Protein AF-A0A2D9AM99-F1 (afdb_monomer_lite)

Foldseek 3Di:
DPDPPPPPDDQDPPPRVVRVVVVVVVVVVVVVVQVVCVVVPHHDDDDDPVCVVVVVVVVVSVVPPDD

Sequence (67 aa):
HRHENCKYASNPKTRKEFWESKFKANVKRDLEIQEKIKNIGWQSVVIWECELTKIQYLKDTFLNIKN

pLDDT: mean 92.81, std 6.61, range [52.12, 98.25]

Secondary structure (DSSP, 8-state):
--STT-TT----SSSHHHHHHHHHHHHHHHHHHHHHHHHTT-------GGGTT-HHHHHHHHHTS--

Structure (mmCIF, N/CA/C/O backbone):
data_AF-A0A2D9AM99-F1
#
_entry.id   AF-A0A2D9AM99-F1
#
loop_
_atom_site.group_PDB
_atom_site.id
_atom_site.type_symbol
_atom_site.label_atom_id
_atom_site.label_alt_id
_atom_site.label_comp_id
_atom_site.label_asym_id
_atom_site.label_entity_id
_atom_site.label_seq_id
_atom_site.pdbx_PDB_ins_code
_atom_site.Cartn_x
_atom_site.Cartn_y
_atom_site.Cartn_z
_atom_site.occupancy
_atom_site.B_iso_or_equiv
_atom_site.auth_seq_id
_atom_site.auth_comp_id
_atom_site.auth_asym_id
_atom_site.auth_atom_id
_atom_site.pdbx_PDB_model_num
ATOM 1 N N . HIS A 1 1 ? -0.659 0.989 -5.651 1.00 90.75 1 HIS A N 1
ATOM 2 C CA . HIS A 1 1 ? -0.566 -0.414 -6.122 1.00 90.75 1 HIS A CA 1
ATOM 3 C C . HIS A 1 1 ? 0.448 -1.288 -5.374 1.00 90.75 1 HIS A C 1
ATOM 5 O O . HIS A 1 1 ? 0.784 -2.353 -5.870 1.00 90.75 1 HIS A O 1
ATOM 11 N N . ARG A 1 2 ? 0.996 -0.888 -4.219 1.00 92.00 2 ARG A N 1
ATOM 12 C CA . ARG A 1 2 ? 1.948 -1.733 -3.463 1.00 92.00 2 ARG A CA 1
ATOM 13 C C . ARG A 1 2 ? 1.316 -2.369 -2.222 1.00 92.00 2 ARG A C 1
ATOM 15 O O . ARG A 1 2 ? 2.029 -2.755 -1.309 1.00 92.00 2 ARG A O 1
ATOM 22 N N . HIS A 1 3 ? -0.010 -2.480 -2.218 1.00 91.00 3 HIS A N 1
ATOM 23 C CA . HIS A 1 3 ? -0.728 -3.352 -1.296 1.00 91.00 3 HIS A CA 1
ATOM 24 C C . HIS A 1 3 ? -0.687 -4.800 -1.782 1.00 91.00 3 HIS A C 1
ATOM 26 O O . HIS A 1 3 ? -0.359 -5.076 -2.943 1.00 91.00 3 HIS A O 1
ATOM 32 N N . GLU A 1 4 ? -1.051 -5.710 -0.888 1.00 89.00 4 GLU A N 1
ATOM 33 C CA . GLU A 1 4 ? -1.100 -7.139 -1.158 1.00 89.00 4 GLU A CA 1
ATOM 34 C C . GLU A 1 4 ? -1.982 -7.460 -2.377 1.00 89.00 4 GLU A C 1
ATOM 36 O O . GLU A 1 4 ? -3.058 -6.881 -2.559 1.00 89.00 4 GLU A O 1
ATOM 41 N N . ASN A 1 5 ? -1.496 -8.359 -3.239 1.00 87.75 5 ASN A N 1
ATOM 42 C CA . ASN A 1 5 ? -2.200 -8.876 -4.418 1.00 87.75 5 ASN A CA 1
ATOM 43 C C . ASN A 1 5 ? -2.728 -7.810 -5.404 1.00 87.75 5 ASN A C 1
ATOM 45 O O . ASN A 1 5 ? -3.694 -8.035 -6.138 1.00 87.75 5 ASN A O 1
ATOM 49 N N . CYS A 1 6 ? -2.086 -6.638 -5.478 1.00 92.12 6 CYS A N 1
ATOM 50 C CA . CYS A 1 6 ? -2.467 -5.614 -6.446 1.00 92.12 6 CYS A CA 1
ATOM 51 C C . CYS A 1 6 ? -2.084 -6.011 -7.882 1.00 92.12 6 CYS A C 1
ATOM 53 O O . CYS A 1 6 ? -0.928 -5.890 -8.284 1.00 92.12 6 CYS A O 1
ATOM 55 N N . LYS A 1 7 ? -3.073 -6.374 -8.707 1.00 92.31 7 LYS A N 1
ATOM 56 C CA . LYS A 1 7 ? -2.872 -6.689 -10.137 1.00 92.31 7 LYS A CA 1
ATOM 57 C C . LYS A 1 7 ? -2.305 -5.538 -10.987 1.00 92.31 7 LYS A C 1
ATOM 59 O O . LYS A 1 7 ? -1.856 -5.766 -12.102 1.00 92.31 7 LYS A O 1
ATOM 64 N N . TYR A 1 8 ? -2.338 -4.309 -10.473 1.00 92.62 8 TYR A N 1
ATOM 65 C CA . TYR A 1 8 ? -1.820 -3.107 -11.138 1.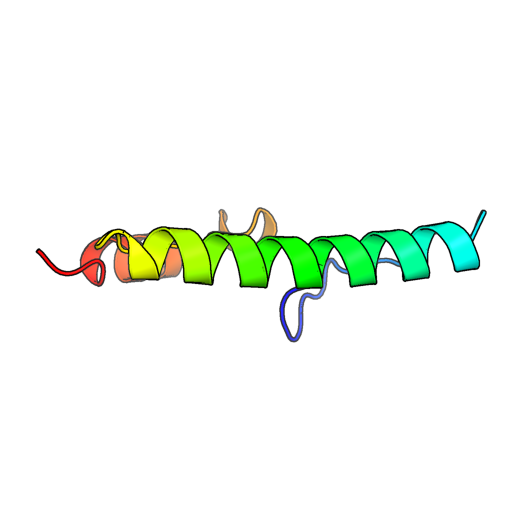00 92.62 8 TYR A CA 1
ATOM 66 C C . TYR A 1 8 ? -0.388 -2.757 -10.697 1.00 92.62 8 TYR A C 1
ATOM 68 O O . TYR A 1 8 ? 0.157 -1.715 -11.058 1.00 92.62 8 TYR A O 1
ATOM 76 N N . ALA A 1 9 ? 0.246 -3.603 -9.881 1.00 93.00 9 ALA A N 1
ATOM 77 C CA . ALA A 1 9 ? 1.631 -3.424 -9.483 1.00 93.00 9 ALA A CA 1
ATOM 78 C C . ALA A 1 9 ? 2.582 -3.714 -10.658 1.00 93.00 9 ALA A C 1
ATOM 80 O O . ALA A 1 9 ? 2.686 -4.849 -11.106 1.00 93.00 9 ALA A O 1
ATOM 81 N N . SER A 1 10 ? 3.350 -2.717 -11.107 1.00 92.25 10 SER A N 1
ATOM 82 C CA . SER A 1 10 ? 4.410 -2.910 -12.113 1.00 92.25 10 SER A CA 1
ATOM 83 C C . SER A 1 10 ? 5.784 -2.493 -11.593 1.00 92.25 10 SER A C 1
ATOM 85 O O . SER A 1 10 ? 5.882 -1.500 -10.872 1.00 92.25 10 SER A O 1
ATOM 87 N N . ASN A 1 11 ? 6.855 -3.180 -11.999 1.00 91.44 11 ASN A N 1
ATOM 88 C CA . ASN A 1 11 ? 8.232 -2.721 -11.785 1.00 91.44 11 ASN A CA 1
ATOM 89 C C . ASN A 1 11 ? 8.765 -2.097 -13.084 1.00 91.44 11 ASN A C 1
ATOM 91 O O . ASN A 1 11 ? 8.808 -2.792 -14.103 1.00 91.44 11 ASN A O 1
ATOM 95 N N . PRO A 1 12 ? 9.158 -0.809 -13.084 1.00 95.38 12 PRO A N 1
ATOM 96 C CA . PRO A 1 12 ? 9.738 -0.189 -14.270 1.00 95.38 12 PRO A CA 1
ATOM 97 C C . PRO A 1 12 ? 10.994 -0.931 -14.739 1.00 95.38 12 PRO A C 1
ATOM 99 O O . PRO A 1 12 ? 11.816 -1.358 -13.927 1.00 95.38 12 PRO A O 1
ATOM 102 N N . LYS A 1 13 ? 11.146 -1.070 -16.062 1.00 95.38 13 LYS A N 1
ATOM 103 C CA . LYS A 1 13 ? 12.281 -1.787 -16.670 1.00 95.38 13 LYS A CA 1
ATOM 104 C C . LYS A 1 13 ? 13.603 -1.022 -16.546 1.00 95.38 13 LYS A C 1
ATOM 106 O O . LYS A 1 13 ? 14.663 -1.635 -16.519 1.00 95.38 13 LYS A O 1
ATOM 111 N N . THR A 1 14 ? 13.554 0.305 -16.462 1.00 97.00 14 THR A N 1
ATOM 112 C CA . THR A 1 14 ? 14.731 1.172 -16.321 1.00 97.00 14 THR A CA 1
ATOM 113 C C . THR A 1 14 ? 14.938 1.570 -14.860 1.00 97.00 14 THR A C 1
ATOM 115 O O . THR A 1 14 ? 13.973 1.790 -14.131 1.00 97.00 14 THR A O 1
ATOM 118 N N . ARG A 1 15 ? 16.203 1.686 -14.424 1.00 97.06 15 ARG A N 1
ATOM 119 C CA . ARG A 1 15 ? 16.587 2.064 -13.044 1.00 97.06 15 ARG A CA 1
ATOM 120 C C . ARG A 1 15 ? 15.957 1.166 -11.964 1.00 97.06 15 ARG A C 1
ATOM 122 O O . ARG A 1 15 ? 15.436 1.657 -10.964 1.00 97.06 15 ARG A O 1
ATOM 129 N N . LYS A 1 16 ? 15.994 -0.153 -12.171 1.00 96.88 16 LYS A N 1
ATOM 130 C CA . LYS A 1 16 ? 15.336 -1.152 -11.312 1.00 96.88 16 LYS A CA 1
ATOM 131 C C . LYS A 1 16 ? 15.673 -0.988 -9.823 1.00 96.88 16 LYS A C 1
ATOM 133 O O . LYS A 1 16 ? 14.760 -0.859 -9.015 1.00 96.88 16 LYS A O 1
ATOM 138 N N . GLU A 1 17 ? 16.957 -0.896 -9.479 1.00 97.00 17 GLU A N 1
ATOM 139 C CA . GLU A 1 17 ? 17.422 -0.753 -8.088 1.00 97.00 17 GLU A CA 1
ATOM 140 C C . GLU A 1 17 ? 16.875 0.508 -7.406 1.00 97.00 17 GLU A C 1
ATOM 142 O O . GLU A 1 17 ? 16.445 0.470 -6.250 1.00 97.00 17 GLU A O 1
ATOM 147 N N . PHE A 1 18 ? 16.825 1.622 -8.145 1.00 97.62 18 PHE A N 1
ATOM 148 C CA . PHE A 1 18 ? 16.241 2.871 -7.661 1.00 97.62 18 PHE A CA 1
ATOM 149 C C . PHE A 1 18 ? 14.755 2.691 -7.347 1.00 97.62 18 PHE A C 1
ATOM 151 O O . PHE A 1 18 ? 14.300 3.098 -6.279 1.00 97.62 18 PHE A O 1
ATOM 158 N N . TRP A 1 19 ? 13.995 2.074 -8.254 1.00 96.94 19 TRP A N 1
ATOM 159 C CA . TRP A 1 19 ? 12.561 1.872 -8.061 1.00 96.94 19 TRP A CA 1
ATOM 160 C C . TRP A 1 19 ? 12.255 0.903 -6.928 1.00 96.94 19 TRP A C 1
ATOM 162 O O . TRP A 1 19 ? 11.380 1.187 -6.116 1.00 96.94 19 TRP A O 1
ATOM 172 N N . GLU A 1 20 ? 12.986 -0.201 -6.823 1.00 95.81 20 GLU A N 1
ATOM 173 C CA . GLU A 1 20 ? 12.828 -1.150 -5.721 1.00 95.81 20 GLU A CA 1
ATOM 174 C C . GLU A 1 20 ? 13.105 -0.486 -4.372 1.00 95.81 20 GLU A C 1
ATOM 176 O O . GLU A 1 20 ? 12.291 -0.594 -3.452 1.00 95.81 20 GLU A O 1
ATOM 181 N N . SER A 1 21 ? 14.196 0.278 -4.280 1.00 97.12 21 SER A N 1
ATOM 182 C CA . SER A 1 21 ? 14.548 1.036 -3.077 1.00 97.12 21 SER A CA 1
ATOM 183 C C . SER A 1 21 ? 13.485 2.082 -2.743 1.00 97.12 21 SER A C 1
ATOM 185 O O . SER A 1 21 ? 13.020 2.162 -1.605 1.00 97.12 21 SER A O 1
ATOM 187 N N . LYS A 1 22 ? 13.024 2.839 -3.745 1.00 97.00 22 LYS A N 1
ATOM 188 C CA . LYS A 1 22 ? 11.978 3.853 -3.584 1.00 97.00 22 LYS A CA 1
ATOM 189 C C . LYS A 1 22 ? 10.659 3.242 -3.115 1.00 97.00 22 LYS A C 1
ATOM 191 O O . LYS A 1 22 ? 10.037 3.786 -2.209 1.00 97.00 22 LYS A O 1
ATOM 196 N N . PHE A 1 23 ? 10.223 2.127 -3.702 1.00 96.62 23 PHE A N 1
ATOM 197 C CA . PHE A 1 23 ? 8.966 1.485 -3.315 1.00 96.62 23 PHE A CA 1
ATOM 198 C C . PHE A 1 23 ? 9.033 0.913 -1.901 1.00 96.62 23 PHE A C 1
ATOM 200 O O . PHE A 1 23 ? 8.102 1.140 -1.133 1.00 96.62 23 PHE A O 1
ATOM 207 N N . LYS A 1 24 ? 10.136 0.252 -1.527 1.00 96.06 24 LYS A N 1
ATOM 208 C CA . LYS A 1 24 ? 10.343 -0.225 -0.150 1.00 96.06 24 LYS A CA 1
ATOM 209 C C . LYS A 1 24 ? 10.323 0.933 0.851 1.00 96.06 24 LYS A C 1
ATOM 211 O O . LYS A 1 24 ? 9.631 0.855 1.862 1.00 96.06 24 LYS A O 1
ATOM 216 N N . ALA A 1 25 ? 11.022 2.026 0.543 1.00 98.00 25 ALA A N 1
ATOM 217 C CA . ALA A 1 25 ? 11.038 3.220 1.384 1.00 98.00 25 ALA A CA 1
ATOM 218 C C . ALA A 1 25 ? 9.656 3.882 1.495 1.00 98.00 25 ALA A C 1
ATOM 220 O O . ALA A 1 25 ? 9.302 4.374 2.562 1.00 98.00 25 ALA A O 1
ATOM 221 N N . ASN A 1 26 ? 8.867 3.885 0.417 1.00 97.38 26 ASN A N 1
ATOM 222 C CA . ASN A 1 26 ? 7.505 4.412 0.440 1.00 97.38 26 ASN A CA 1
ATOM 223 C C . ASN A 1 26 ? 6.586 3.584 1.335 1.00 97.38 26 ASN A C 1
ATOM 225 O O . ASN A 1 26 ? 5.993 4.152 2.240 1.00 97.38 26 ASN A O 1
ATOM 229 N N . VAL A 1 27 ? 6.548 2.260 1.155 1.00 96.12 27 VAL A N 1
ATOM 230 C CA . VAL A 1 27 ? 5.728 1.375 2.001 1.00 96.12 27 VAL A CA 1
ATOM 231 C C . VAL A 1 27 ? 6.108 1.525 3.475 1.00 96.12 27 VAL A C 1
ATOM 233 O O . VAL A 1 27 ? 5.230 1.670 4.320 1.00 96.12 27 VAL A O 1
ATOM 236 N N . LYS A 1 28 ? 7.412 1.559 3.789 1.00 97.88 28 LYS A N 1
ATOM 237 C CA . LYS A 1 28 ? 7.889 1.775 5.161 1.00 97.88 28 LYS A CA 1
ATOM 238 C C . LYS A 1 28 ? 7.392 3.107 5.733 1.00 97.88 28 LYS A C 1
ATOM 240 O O . LYS A 1 28 ? 6.866 3.134 6.840 1.00 97.88 28 LYS A O 1
ATOM 245 N N . ARG A 1 29 ? 7.534 4.199 4.977 1.00 98.19 29 ARG A N 1
ATOM 246 C CA . ARG A 1 29 ? 7.094 5.533 5.407 1.00 98.1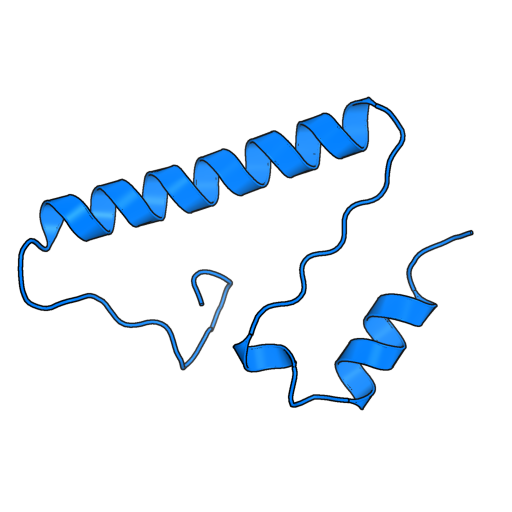9 29 ARG A CA 1
ATOM 247 C C . ARG A 1 29 ? 5.584 5.596 5.627 1.00 98.19 29 ARG A C 1
ATOM 249 O O . ARG A 1 29 ? 5.151 6.205 6.597 1.00 98.19 29 ARG A O 1
ATOM 256 N N . ASP A 1 30 ? 4.797 4.978 4.751 1.00 97.25 30 ASP A N 1
ATOM 257 C CA . ASP A 1 30 ? 3.335 4.983 4.855 1.00 97.25 30 ASP A CA 1
ATOM 258 C C . ASP A 1 30 ? 2.881 4.276 6.144 1.00 97.25 30 ASP A C 1
ATOM 260 O O . ASP A 1 30 ? 2.048 4.812 6.874 1.00 97.25 30 ASP A O 1
ATOM 264 N N . LEU A 1 31 ? 3.501 3.137 6.483 1.00 96.25 31 LEU A N 1
ATOM 265 C CA . LEU A 1 31 ? 3.267 2.429 7.749 1.00 96.25 31 LEU A CA 1
ATOM 266 C C . LEU A 1 31 ? 3.647 3.286 8.967 1.00 96.25 31 LEU A C 1
ATOM 268 O O . LEU A 1 31 ? 2.876 3.390 9.918 1.00 96.25 31 LEU A O 1
ATOM 272 N N . GLU A 1 32 ? 4.809 3.947 8.933 1.00 98.25 32 GLU A N 1
ATOM 273 C CA . GLU A 1 32 ? 5.248 4.844 10.013 1.00 98.25 32 GLU A CA 1
ATOM 274 C C . GLU A 1 32 ? 4.294 6.031 10.212 1.00 98.25 32 GLU A C 1
ATOM 276 O O . GLU A 1 32 ? 4.054 6.454 11.342 1.00 98.25 32 GLU A O 1
ATOM 281 N N . ILE A 1 33 ? 3.752 6.592 9.127 1.00 98.00 33 ILE A N 1
ATOM 282 C CA . ILE A 1 33 ? 2.792 7.699 9.190 1.00 98.00 33 ILE A CA 1
ATOM 283 C C . ILE A 1 33 ? 1.459 7.224 9.767 1.00 98.00 33 ILE A C 1
ATOM 285 O O . ILE A 1 33 ? 0.918 7.900 10.637 1.00 98.00 33 ILE A O 1
ATOM 289 N N . GLN A 1 34 ? 0.943 6.071 9.335 1.00 97.06 34 GLN A N 1
ATOM 290 C CA . GLN A 1 34 ? -0.296 5.513 9.889 1.00 97.06 34 GLN A CA 1
ATOM 291 C C . GLN A 1 34 ? -0.182 5.264 11.392 1.00 97.06 34 GLN A C 1
ATOM 293 O O . GLN A 1 34 ? -1.095 5.616 12.137 1.00 97.06 34 GLN A O 1
ATOM 298 N N . GLU A 1 35 ? 0.955 4.735 11.847 1.00 97.69 35 GLU A N 1
ATOM 299 C CA . GLU A 1 35 ? 1.200 4.519 13.272 1.00 97.69 35 GLU A CA 1
ATOM 300 C C . GLU A 1 35 ? 1.288 5.847 14.036 1.00 97.69 35 GLU A C 1
ATOM 302 O O . GLU A 1 35 ? 0.718 5.985 15.115 1.00 97.69 35 GLU A O 1
ATOM 307 N N . LYS A 1 36 ? 1.923 6.878 13.461 1.00 98.19 36 LYS A N 1
ATOM 308 C CA . LYS A 1 36 ? 1.929 8.229 14.049 1.00 98.19 36 LYS A CA 1
ATOM 309 C C . LYS A 1 36 ? 0.523 8.811 14.168 1.00 98.19 36 LYS A C 1
ATOM 311 O O . LYS A 1 36 ? 0.197 9.333 15.227 1.00 98.19 36 LYS A O 1
ATOM 316 N N . ILE A 1 37 ? -0.292 8.706 13.116 1.00 97.19 37 ILE A N 1
ATOM 317 C CA . ILE A 1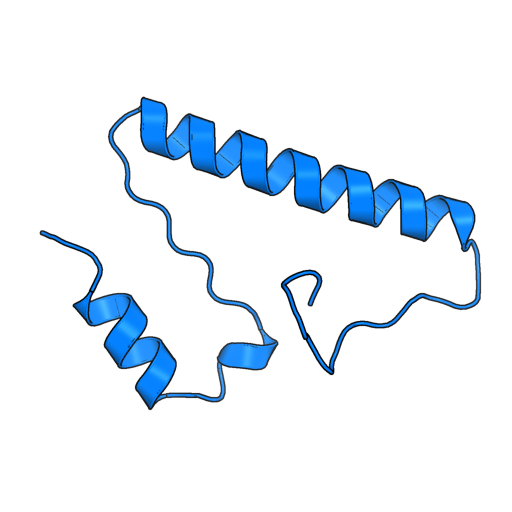 37 ? -1.688 9.174 13.102 1.00 97.19 37 ILE A CA 1
ATOM 318 C C . ILE A 1 37 ? -2.493 8.446 14.186 1.00 97.19 37 ILE A C 1
ATOM 320 O O . ILE A 1 37 ? -3.175 9.084 14.985 1.00 97.19 37 ILE A O 1
ATOM 324 N N . LYS A 1 38 ? -2.339 7.125 14.288 1.00 95.94 38 LYS A N 1
ATOM 325 C CA . LYS A 1 38 ? -2.959 6.320 15.344 1.00 95.94 38 LYS A CA 1
ATOM 326 C C . LYS A 1 38 ? -2.538 6.774 16.744 1.00 95.94 38 LYS A C 1
ATOM 328 O O . LYS A 1 38 ? -3.386 6.930 17.617 1.00 95.94 38 LYS A O 1
ATOM 333 N N . ASN A 1 39 ? -1.248 7.033 16.952 1.00 97.56 39 ASN A N 1
ATOM 334 C CA . ASN A 1 39 ? -0.707 7.436 18.252 1.00 97.56 39 ASN A CA 1
ATOM 335 C C . ASN A 1 39 ? -1.183 8.817 18.720 1.00 97.56 39 ASN A C 1
ATOM 337 O O . ASN A 1 39 ? -1.183 9.077 19.919 1.00 97.56 39 ASN A O 1
ATOM 341 N N . ILE A 1 40 ? -1.624 9.686 17.805 1.00 97.31 40 ILE A N 1
ATOM 342 C CA . ILE A 1 40 ? -2.255 10.971 18.148 1.00 97.31 40 ILE A CA 1
ATOM 343 C C . ILE A 1 40 ? -3.789 10.881 18.247 1.00 97.31 40 ILE A C 1
ATOM 345 O O . ILE A 1 40 ? -4.463 11.907 18.265 1.00 97.31 40 ILE A O 1
ATOM 349 N N . GLY A 1 41 ? -4.344 9.666 18.312 1.00 96.19 41 GLY A N 1
ATOM 350 C CA . GLY A 1 41 ? -5.770 9.418 18.537 1.00 96.19 41 GLY A CA 1
ATOM 351 C 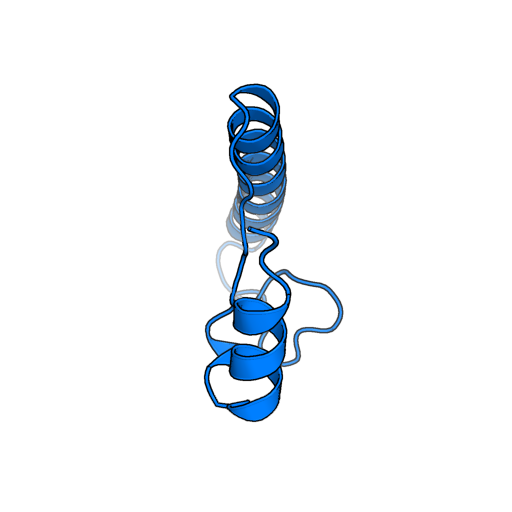C . GLY A 1 41 ? -6.637 9.437 17.279 1.00 96.19 41 GLY A C 1
ATOM 352 O O . GLY A 1 41 ? -7.859 9.416 17.391 1.00 96.19 41 GLY A O 1
ATOM 353 N N . TRP A 1 42 ? -6.037 9.466 16.088 1.00 95.25 42 TRP A N 1
ATOM 354 C CA . TRP A 1 42 ? -6.776 9.499 14.828 1.00 95.25 42 TRP A CA 1
ATOM 355 C C . TRP A 1 42 ? -6.829 8.121 14.169 1.00 95.25 42 TRP A C 1
ATOM 357 O O . TRP A 1 42 ? -5.836 7.397 14.101 1.00 95.25 42 TRP A O 1
ATOM 367 N N . GLN A 1 43 ? -7.983 7.779 13.603 1.00 92.12 43 GLN A N 1
ATOM 368 C CA . GLN A 1 43 ? -8.102 6.635 12.707 1.00 92.12 43 GLN A CA 1
ATOM 369 C C . GLN A 1 43 ? -7.701 7.054 11.286 1.00 92.12 43 GLN A C 1
ATOM 371 O O . GLN A 1 43 ? -8.193 8.052 10.764 1.00 92.12 43 GLN A O 1
ATOM 376 N N . SER A 1 44 ? -6.824 6.279 10.641 1.00 92.56 44 SER A N 1
ATOM 377 C CA . SER A 1 44 ? -6.506 6.445 9.218 1.00 92.56 44 SER A CA 1
ATOM 378 C C . SER A 1 44 ? -7.141 5.335 8.387 1.00 92.56 44 SER A C 1
ATOM 380 O O . SER A 1 44 ? -7.271 4.197 8.837 1.00 92.56 44 SER A O 1
ATOM 382 N N . VAL A 1 45 ? -7.532 5.677 7.162 1.00 93.06 45 VAL A N 1
ATOM 383 C CA . VAL A 1 45 ? -8.026 4.733 6.159 1.00 93.06 45 VAL A CA 1
ATOM 384 C C . VAL A 1 45 ? -7.263 4.971 4.868 1.00 93.06 45 VAL A C 1
ATOM 386 O O . VAL A 1 45 ? -7.103 6.112 4.438 1.00 93.06 45 VAL A O 1
ATOM 389 N N . VAL A 1 46 ? -6.794 3.891 4.248 1.00 92.31 46 VAL A N 1
ATOM 390 C CA . VAL A 1 46 ? -6.161 3.935 2.929 1.00 92.31 46 VAL A CA 1
ATOM 391 C C . VAL A 1 46 ? -7.109 3.346 1.909 1.00 92.31 46 VAL A C 1
ATOM 393 O O . VAL A 1 46 ? -7.564 2.218 2.064 1.00 92.31 46 VAL A O 1
ATOM 396 N N . ILE A 1 47 ? -7.353 4.112 0.853 1.00 92.19 47 ILE A N 1
ATOM 397 C CA . ILE A 1 47 ? -8.084 3.674 -0.330 1.00 92.19 47 ILE A CA 1
ATOM 398 C C . ILE A 1 47 ? -7.120 3.793 -1.503 1.00 92.19 47 ILE A C 1
ATOM 400 O O . ILE A 1 47 ? -6.577 4.868 -1.769 1.00 92.19 47 ILE A O 1
ATOM 404 N N . TRP A 1 48 ? -6.877 2.689 -2.201 1.00 93.69 48 TRP A N 1
ATOM 405 C CA . TRP A 1 48 ? -6.003 2.680 -3.365 1.00 93.69 48 TRP A CA 1
ATOM 406 C C . TRP A 1 48 ? -6.753 3.092 -4.628 1.00 93.69 48 TRP A C 1
ATOM 408 O O . TRP A 1 48 ? -7.921 2.770 -4.814 1.00 93.69 48 TRP A O 1
ATOM 418 N N . GLU A 1 49 ? -6.044 3.711 -5.573 1.00 94.44 49 GLU A N 1
ATOM 419 C CA . GLU A 1 49 ? -6.597 4.094 -6.881 1.00 94.44 49 GLU A CA 1
ATOM 420 C C . GLU A 1 49 ? -7.321 2.932 -7.586 1.00 94.44 49 GLU A C 1
ATOM 422 O O . GLU A 1 49 ? -8.419 3.087 -8.114 1.00 94.44 49 GLU A O 1
ATOM 427 N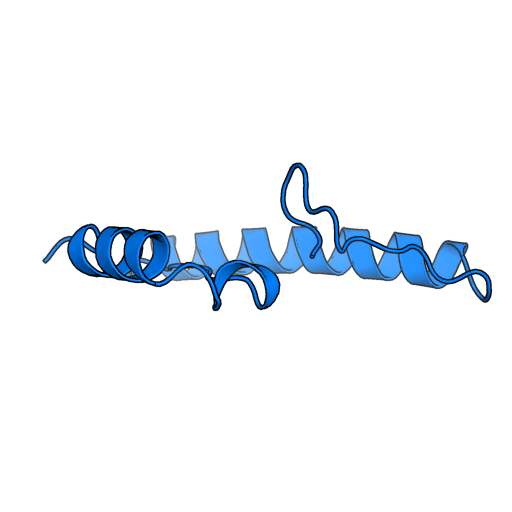 N . CYS A 1 50 ? -6.748 1.728 -7.532 1.00 92.56 50 CYS A N 1
ATOM 428 C CA . CYS A 1 50 ? -7.335 0.534 -8.140 1.00 92.56 50 CYS A CA 1
ATOM 429 C C . CYS A 1 50 ? -8.579 -0.017 -7.420 1.00 92.56 50 CYS A C 1
ATOM 431 O O . CYS A 1 50 ? -9.183 -0.978 -7.899 1.00 92.56 50 CYS A O 1
ATOM 433 N N . GLU A 1 51 ? -8.944 0.545 -6.272 1.00 91.06 51 GLU A N 1
ATOM 434 C CA . GLU A 1 51 ? -10.154 0.212 -5.518 1.00 91.06 51 GLU A CA 1
ATOM 435 C C . GLU A 1 51 ? -11.281 1.213 -5.779 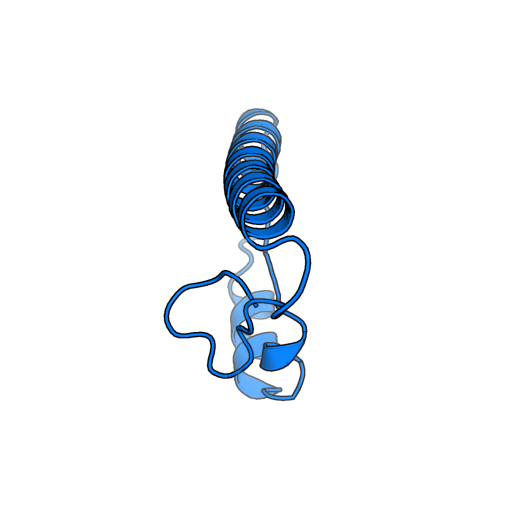1.00 91.06 51 GLU A C 1
ATOM 437 O O . GLU A 1 51 ? -12.432 0.908 -5.478 1.00 91.06 51 GLU A O 1
ATOM 442 N N . LEU A 1 52 ? -10.994 2.361 -6.405 1.00 90.31 52 LEU A N 1
ATOM 443 C CA . LEU A 1 52 ? -11.973 3.433 -6.610 1.00 90.31 52 LEU A CA 1
ATOM 444 C C . LEU A 1 52 ? -13.167 3.021 -7.481 1.00 90.31 52 LEU A C 1
ATOM 446 O O . LEU A 1 52 ? -14.249 3.588 -7.370 1.00 90.31 52 LEU A O 1
ATOM 450 N N . THR A 1 53 ? -13.006 2.001 -8.324 1.00 90.06 53 THR A N 1
ATOM 451 C CA . THR A 1 53 ? -14.099 1.453 -9.141 1.00 90.06 53 THR A CA 1
ATOM 452 C C . THR A 1 53 ? -15.012 0.497 -8.367 1.00 90.06 53 THR A C 1
ATOM 454 O O . THR A 1 53 ? -16.087 0.142 -8.849 1.00 90.06 53 THR A O 1
ATOM 457 N N . LYS A 1 54 ? -14.626 0.075 -7.158 1.00 89.81 54 LYS A N 1
ATOM 458 C CA . LYS A 1 54 ? -15.375 -0.879 -6.334 1.00 89.81 54 LYS A CA 1
ATOM 459 C C . LYS A 1 54 ? -16.283 -0.134 -5.357 1.00 89.81 54 LYS A C 1
ATOM 461 O O . LYS A 1 54 ? -16.020 -0.085 -4.161 1.00 89.81 54 LYS A O 1
ATOM 466 N N . ILE A 1 55 ? -17.382 0.424 -5.865 1.00 90.94 55 ILE A N 1
ATOM 467 C CA . ILE A 1 55 ? -18.285 1.294 -5.087 1.00 90.94 55 ILE A CA 1
ATOM 468 C C . ILE A 1 55 ? -18.757 0.643 -3.777 1.00 90.94 55 ILE A C 1
ATOM 470 O O . ILE A 1 55 ? -18.783 1.313 -2.749 1.00 90.94 55 ILE A O 1
ATOM 474 N N . GLN A 1 56 ? -19.111 -0.648 -3.791 1.00 91.38 56 GLN A N 1
ATOM 475 C CA . GLN A 1 56 ? -19.556 -1.331 -2.571 1.00 91.38 56 GLN A CA 1
ATOM 476 C C . GLN A 1 56 ? -18.437 -1.425 -1.528 1.00 91.38 56 GLN A C 1
ATOM 478 O O . GLN A 1 56 ? -18.657 -1.074 -0.378 1.00 91.38 56 GLN A O 1
ATOM 483 N N . TYR A 1 57 ? -17.224 -1.792 -1.952 1.00 89.62 57 TYR A N 1
ATOM 484 C CA . TYR A 1 57 ? -16.051 -1.813 -1.077 1.00 89.62 57 TYR A CA 1
ATOM 485 C C . TYR A 1 57 ? -15.812 -0.444 -0.433 1.00 89.62 57 TYR A C 1
ATOM 487 O O . TYR A 1 57 ? -15.643 -0.371 0.776 1.00 89.62 57 TYR A O 1
ATOM 495 N N . LEU A 1 58 ? -15.880 0.644 -1.210 1.00 91.50 58 LEU A N 1
ATOM 496 C CA . LEU A 1 58 ? -15.719 1.996 -0.670 1.00 91.50 58 LEU A CA 1
ATOM 497 C C . LEU A 1 58 ? -16.791 2.322 0.371 1.00 91.50 58 LEU A C 1
ATOM 499 O O . LEU A 1 58 ? -16.466 2.830 1.440 1.00 91.50 58 LEU A O 1
ATOM 503 N N . LYS A 1 59 ? -18.062 2.019 0.074 1.00 89.38 59 LYS A N 1
ATOM 504 C CA . LYS A 1 59 ? -19.168 2.217 1.020 1.00 89.38 59 LYS A CA 1
ATOM 505 C C . LYS A 1 59 ? -18.907 1.473 2.322 1.00 89.38 59 LYS A C 1
ATOM 507 O O . LYS A 1 59 ? -18.996 2.084 3.380 1.00 89.38 59 LYS A O 1
ATOM 512 N N . ASP A 1 60 ? -18.533 0.201 2.241 1.00 90.25 60 ASP A N 1
ATOM 513 C CA . ASP A 1 60 ? -18.238 -0.612 3.417 1.00 90.25 60 ASP A CA 1
ATOM 514 C C . ASP A 1 60 ? -17.043 -0.035 4.186 1.00 90.25 60 ASP A C 1
ATOM 516 O O . ASP A 1 60 ? -17.097 0.096 5.405 1.00 90.25 60 ASP A O 1
ATOM 520 N N . THR A 1 61 ? -15.979 0.375 3.493 1.00 89.94 61 THR A N 1
ATOM 521 C CA . THR A 1 61 ? -14.818 1.023 4.111 1.00 89.94 61 THR A CA 1
ATOM 522 C C . THR A 1 61 ? -15.219 2.278 4.884 1.00 89.94 61 THR A C 1
ATOM 524 O O . THR A 1 61 ? -14.815 2.410 6.035 1.00 89.94 61 THR A O 1
ATOM 527 N N . PHE A 1 62 ? -16.026 3.167 4.298 1.00 88.81 62 PHE A N 1
ATOM 528 C CA . PHE A 1 62 ? -16.462 4.403 4.956 1.00 88.81 62 PHE A CA 1
ATOM 529 C C . PHE A 1 62 ? -17.452 4.157 6.102 1.00 88.81 62 PHE A C 1
ATOM 531 O O . PHE A 1 62 ? -17.330 4.799 7.139 1.00 88.81 62 PHE A O 1
ATOM 538 N N . LEU A 1 63 ? -18.394 3.220 5.954 1.00 87.94 63 LEU A N 1
ATOM 539 C CA . LEU A 1 63 ? -19.363 2.875 7.006 1.00 87.94 63 LEU A CA 1
ATOM 540 C C . LEU A 1 63 ? -18.706 2.203 8.221 1.00 87.94 63 LEU A C 1
ATOM 542 O O . LEU A 1 63 ? -19.226 2.298 9.328 1.00 87.94 63 LEU A O 1
ATOM 546 N N . ASN A 1 64 ? -17.568 1.535 8.020 1.00 84.00 64 ASN A N 1
ATOM 547 C CA . ASN A 1 64 ? -16.808 0.875 9.082 1.00 84.00 64 ASN A CA 1
ATOM 548 C C . ASN A 1 64 ? -15.784 1.795 9.771 1.00 84.00 64 ASN A C 1
ATOM 550 O O . ASN A 1 64 ? -15.090 1.354 10.693 1.00 84.00 64 ASN A O 1
ATOM 554 N N . ILE A 1 65 ? -15.672 3.064 9.361 1.00 85.94 65 ILE A N 1
ATOM 555 C CA . ILE A 1 65 ? -14.953 4.071 10.146 1.00 85.94 65 ILE A CA 1
ATOM 556 C C . ILE A 1 65 ? -15.809 4.340 11.379 1.00 85.94 65 ILE A C 1
ATOM 558 O O . ILE A 1 65 ? -16.882 4.930 11.274 1.00 85.94 65 ILE A O 1
ATOM 562 N N . LYS A 1 66 ? -15.376 3.827 12.535 1.00 72.19 66 LYS A N 1
ATOM 563 C CA . LYS A 1 66 ? -16.106 3.997 13.790 1.00 72.19 66 LYS A CA 1
ATOM 564 C C . LYS A 1 66 ? -16.266 5.489 14.105 1.00 72.19 66 LYS A C 1
ATOM 566 O O . LYS A 1 66 ? -15.292 6.235 14.011 1.00 72.19 66 LYS A O 1
ATOM 571 N N . ASN A 1 67 ? -17.488 5.864 14.498 1.00 52.12 67 ASN A N 1
ATOM 572 C CA . ASN A 1 67 ? -17.737 7.020 15.365 1.00 52.12 67 ASN A CA 1
ATOM 573 C C . ASN A 1 67 ? -16.954 6.877 16.673 1.00 52.12 67 ASN A C 1
ATOM 575 O O . ASN A 1 67 ? -16.897 5.732 17.188 1.00 52.12 67 ASN A O 1
#

Radius of gyration: 14.8 Å; chains: 1; bounding box: 37×20×35 Å